Protein AF-A0A6B3HHI1-F1 (afdb_monomer)

Structure (mm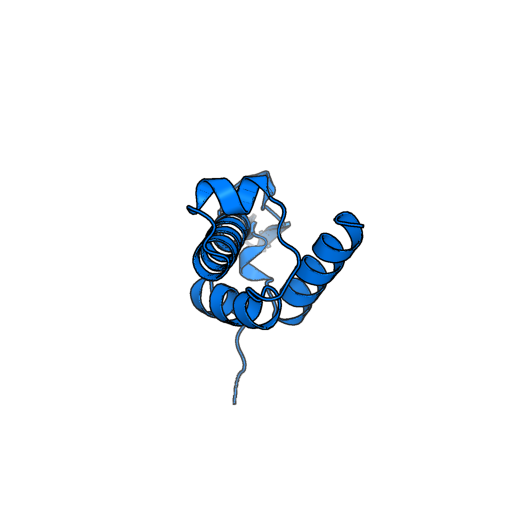CIF, N/CA/C/O backbone):
data_AF-A0A6B3HHI1-F1
#
_entry.id   AF-A0A6B3HHI1-F1
#
loop_
_atom_site.group_PDB
_atom_site.id
_atom_site.type_symbol
_atom_site.label_atom_id
_atom_site.label_alt_id
_atom_site.label_comp_id
_atom_site.label_asym_id
_atom_site.label_entity_id
_atom_site.label_seq_id
_atom_site.pdbx_PDB_ins_code
_atom_site.Cartn_x
_atom_site.Cartn_y
_atom_site.Cartn_z
_atom_site.occupancy
_atom_site.B_iso_or_equiv
_atom_site.auth_seq_id
_atom_site.auth_comp_id
_atom_site.auth_asym_id
_atom_site.auth_atom_id
_atom_site.pdbx_PDB_model_num
ATOM 1 N N . ILE A 1 1 ? -10.824 -20.971 10.924 1.00 85.12 1 ILE A N 1
ATOM 2 C CA . ILE A 1 1 ? -9.487 -20.337 10.807 1.00 85.12 1 ILE A CA 1
ATOM 3 C C . ILE A 1 1 ? -9.717 -18.830 10.780 1.00 85.12 1 ILE A C 1
ATOM 5 O O . ILE A 1 1 ? -10.580 -18.406 10.021 1.00 85.12 1 ILE A O 1
ATOM 9 N N . LYS A 1 2 ? -9.056 -18.051 11.648 1.00 91.38 2 LYS A N 1
ATOM 10 C CA . LYS A 1 2 ? -9.187 -16.583 11.680 1.00 91.38 2 LYS A CA 1
ATOM 11 C C . LYS A 1 2 ? -8.281 -15.982 10.601 1.00 91.38 2 LYS A C 1
ATOM 13 O O . LYS A 1 2 ? -7.132 -16.396 10.498 1.00 91.38 2 LYS A O 1
ATOM 18 N N . ILE A 1 3 ? -8.810 -15.063 9.795 1.00 92.00 3 ILE A N 1
ATOM 19 C CA . ILE A 1 3 ? -8.049 -14.333 8.773 1.00 92.00 3 ILE A CA 1
ATOM 20 C C . ILE A 1 3 ? -7.855 -12.909 9.283 1.00 92.00 3 ILE A C 1
ATOM 22 O O . ILE A 1 3 ? -8.827 -12.166 9.412 1.00 92.00 3 ILE A O 1
ATOM 26 N N . GLU A 1 4 ? -6.617 -12.564 9.623 1.00 94.12 4 GLU A N 1
ATOM 27 C CA . GLU A 1 4 ? -6.262 -11.227 10.101 1.00 94.12 4 GLU A CA 1
ATOM 28 C C . GLU A 1 4 ? -6.075 -10.249 8.933 1.00 94.12 4 GLU A C 1
ATOM 30 O O . GLU A 1 4 ? -5.933 -10.641 7.770 1.00 94.12 4 GLU A O 1
ATOM 35 N N . ARG A 1 5 ? -6.070 -8.953 9.253 1.00 95.88 5 ARG A N 1
ATOM 36 C CA . ARG A 1 5 ? -5.678 -7.902 8.306 1.00 95.88 5 ARG A CA 1
ATOM 37 C C . ARG A 1 5 ? -4.179 -8.002 7.988 1.00 95.88 5 ARG A C 1
ATOM 39 O O . ARG A 1 5 ? -3.421 -8.456 8.842 1.00 95.88 5 ARG A O 1
ATOM 46 N N . PRO A 1 6 ? -3.748 -7.589 6.783 1.00 96.62 6 PRO A N 1
ATOM 47 C CA . PRO A 1 6 ? -2.345 -7.669 6.401 1.00 96.62 6 PRO A CA 1
ATOM 48 C C . PRO A 1 6 ? -1.490 -6.680 7.200 1.00 96.62 6 PRO A C 1
ATOM 50 O O . PRO A 1 6 ? -1.833 -5.500 7.320 1.00 96.62 6 PRO A O 1
ATOM 53 N N . ASP A 1 7 ? -0.347 -7.153 7.684 1.00 95.94 7 ASP A N 1
ATOM 54 C CA . ASP A 1 7 ? 0.754 -6.296 8.117 1.00 95.94 7 ASP A CA 1
ATOM 55 C C . ASP A 1 7 ? 1.528 -5.742 6.903 1.00 95.94 7 ASP A C 1
ATOM 57 O O . ASP A 1 7 ? 1.137 -5.945 5.750 1.00 95.94 7 ASP A O 1
ATOM 61 N N . ALA A 1 8 ? 2.610 -5.000 7.150 1.00 96.31 8 ALA A N 1
ATOM 62 C CA . ALA A 1 8 ? 3.392 -4.378 6.085 1.00 96.31 8 ALA A CA 1
ATOM 63 C C . ALA A 1 8 ? 4.003 -5.407 5.115 1.00 96.31 8 ALA A C 1
ATOM 65 O O . ALA A 1 8 ? 3.982 -5.184 3.906 1.00 96.31 8 ALA A O 1
ATOM 66 N N . GLU A 1 9 ? 4.502 -6.541 5.611 1.00 97.12 9 GLU A N 1
ATOM 67 C CA . GLU A 1 9 ? 5.093 -7.582 4.761 1.00 97.12 9 GLU A CA 1
ATOM 68 C C . GLU A 1 9 ? 4.017 -8.294 3.934 1.00 97.12 9 GLU A C 1
ATOM 70 O O . GLU A 1 9 ? 4.139 -8.403 2.713 1.00 97.12 9 GLU A O 1
ATOM 75 N N . ALA A 1 10 ? 2.891 -8.658 4.553 1.00 97.50 10 ALA A N 1
ATOM 76 C CA . ALA A 1 10 ? 1.743 -9.206 3.842 1.00 97.50 10 ALA A CA 1
ATOM 77 C C . ALA A 1 10 ? 1.190 -8.216 2.802 1.00 97.50 10 ALA A C 1
ATOM 79 O O . ALA A 1 10 ? 0.762 -8.621 1.721 1.00 97.50 10 ALA A O 1
ATOM 80 N N . ALA A 1 11 ? 1.213 -6.910 3.082 1.00 97.94 11 ALA A N 1
ATOM 81 C CA . ALA A 1 11 ? 0.814 -5.898 2.113 1.00 97.94 11 ALA A CA 1
ATOM 82 C C . ALA A 1 11 ? 1.752 -5.859 0.899 1.00 97.94 11 ALA A C 1
ATOM 84 O O . ALA A 1 11 ? 1.245 -5.783 -0.221 1.00 97.94 11 ALA A O 1
ATOM 85 N N . LYS A 1 12 ? 3.079 -5.966 1.082 1.00 98.12 12 LYS A N 1
ATOM 86 C CA . LYS A 1 12 ? 4.035 -6.084 -0.040 1.00 98.12 12 LYS A CA 1
ATOM 87 C C . LYS A 1 12 ? 3.708 -7.292 -0.910 1.00 98.12 12 LYS A C 1
ATOM 89 O O . LYS A 1 12 ? 3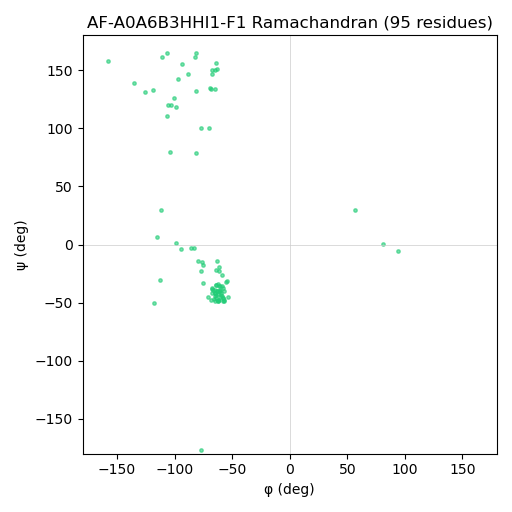.614 -7.157 -2.131 1.00 98.12 12 LYS A O 1
ATOM 94 N N . ASP A 1 13 ? 3.453 -8.438 -0.283 1.00 98.00 13 ASP A N 1
ATOM 95 C CA . ASP A 1 13 ? 3.087 -9.671 -0.983 1.00 98.00 13 ASP A CA 1
ATOM 96 C C . ASP A 1 13 ? 1.791 -9.525 -1.785 1.00 98.00 13 ASP A C 1
ATOM 98 O O . ASP A 1 13 ? 1.702 -10.019 -2.914 1.00 98.00 13 ASP A O 1
ATOM 102 N N . ILE A 1 14 ? 0.793 -8.828 -1.232 1.00 98.12 14 ILE A N 1
ATOM 103 C CA . ILE A 1 14 ? -0.470 -8.538 -1.919 1.00 98.12 14 ILE A CA 1
ATOM 104 C C . ILE A 1 14 ? -0.235 -7.565 -3.081 1.00 98.12 14 ILE A C 1
ATOM 106 O O . ILE A 1 14 ? -0.685 -7.837 -4.195 1.00 98.12 14 ILE A O 1
ATOM 110 N N . PHE A 1 15 ? 0.491 -6.463 -2.870 1.00 98.50 15 PHE A N 1
ATOM 111 C CA . PHE A 1 15 ? 0.829 -5.508 -3.929 1.00 98.50 15 PHE A CA 1
ATOM 112 C C . PHE A 1 15 ? 1.569 -6.183 -5.088 1.00 98.50 15 PHE A C 1
ATOM 114 O O . PHE A 1 15 ? 1.237 -5.925 -6.245 1.00 98.50 15 PHE A O 1
ATOM 121 N N . ALA A 1 16 ? 2.492 -7.106 -4.804 1.00 98.12 16 ALA A N 1
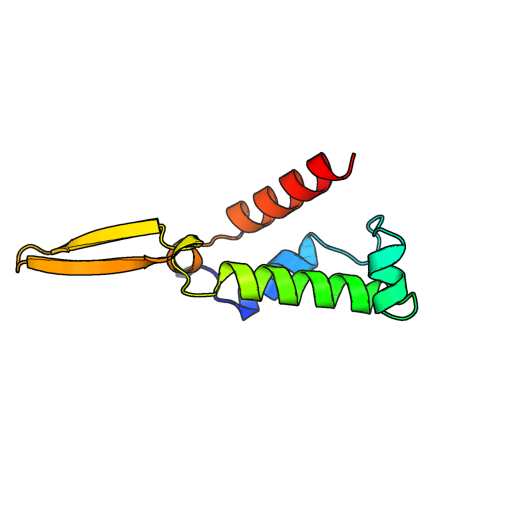ATOM 122 C CA . ALA A 1 16 ? 3.235 -7.856 -5.818 1.00 98.12 16 ALA A CA 1
ATOM 123 C C . ALA A 1 16 ? 2.340 -8.715 -6.732 1.00 98.12 16 ALA A C 1
ATOM 125 O O . ALA A 1 16 ? 2.753 -9.072 -7.836 1.00 98.12 16 ALA A O 1
ATOM 126 N N . LYS A 1 17 ? 1.102 -9.035 -6.321 1.00 98.06 17 LYS A N 1
ATOM 127 C CA . LYS A 1 17 ? 0.124 -9.719 -7.188 1.00 98.06 17 LYS A CA 1
ATOM 128 C C . LYS A 1 17 ? -0.529 -8.783 -8.206 1.00 98.06 17 LYS A C 1
ATOM 130 O O . LYS A 1 17 ? -1.010 -9.259 -9.231 1.00 98.06 17 LYS A O 1
ATOM 135 N N . TYR A 1 18 ? -0.542 -7.476 -7.945 1.00 98.00 18 TYR A N 1
ATOM 136 C CA . TYR A 1 18 ? -1.255 -6.483 -8.755 1.00 98.00 18 TYR A CA 1
ATOM 137 C C . TYR A 1 18 ? -0.336 -5.505 -9.503 1.00 98.00 18 TYR A C 1
ATOM 139 O O . TYR A 1 18 ? -0.720 -5.035 -10.582 1.00 98.00 18 TYR A O 1
ATOM 147 N N . LEU A 1 19 ? 0.846 -5.202 -8.948 1.00 97.12 19 LEU A N 1
ATOM 148 C CA . LEU A 1 19 ? 1.892 -4.360 -9.531 1.00 97.12 19 LEU A CA 1
ATOM 149 C C . LEU A 1 19 ? 3.034 -5.237 -10.067 1.00 97.12 19 LEU A C 1
ATOM 151 O O . LEU A 1 19 ? 4.059 -5.434 -9.418 1.00 97.12 19 LEU A O 1
ATOM 155 N N . THR A 1 20 ? 2.834 -5.813 -11.251 1.00 97.50 20 THR A N 1
ATOM 156 C CA . THR A 1 20 ? 3.786 -6.759 -11.845 1.00 97.50 20 THR A CA 1
ATOM 157 C C . THR A 1 20 ? 4.784 -6.064 -12.783 1.00 97.50 20 THR A C 1
ATOM 159 O O . THR A 1 20 ? 4.449 -5.047 -13.397 1.00 97.50 20 THR A O 1
ATOM 162 N N . PRO A 1 21 ? 5.985 -6.636 -13.013 1.00 96.88 21 PRO A N 1
ATOM 163 C CA . PRO A 1 21 ? 6.982 -6.062 -13.931 1.00 96.88 21 PRO A CA 1
ATOM 164 C C . PRO A 1 21 ? 6.534 -5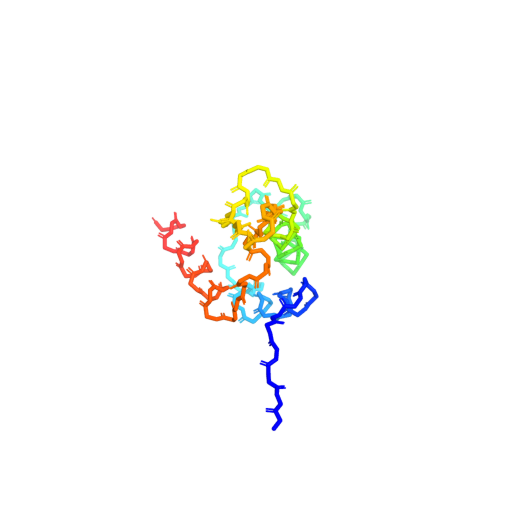.980 -15.402 1.00 96.88 21 PRO A C 1
ATOM 166 O O . PRO A 1 21 ? 7.185 -5.324 -16.217 1.00 96.88 21 PRO A O 1
ATOM 169 N N . SER A 1 22 ? 5.446 -6.667 -15.767 1.00 96.50 22 SER A N 1
ATOM 170 C CA . SER A 1 22 ? 4.855 -6.625 -17.108 1.00 96.50 22 SER A CA 1
ATOM 171 C C . SER A 1 22 ? 3.995 -5.383 -17.349 1.00 96.50 22 SER A C 1
ATOM 173 O O . SER A 1 22 ? 3.662 -5.105 -18.499 1.00 96.50 22 SER A O 1
ATOM 175 N N . LEU A 1 23 ? 3.624 -4.638 -16.301 1.00 96.62 23 LEU A N 1
ATOM 176 C CA . LEU A 1 23 ? 2.882 -3.388 -16.454 1.00 96.62 23 LEU A CA 1
ATOM 177 C C . LEU A 1 23 ? 3.713 -2.340 -17.217 1.00 96.62 23 LEU A C 1
ATOM 179 O O . LEU A 1 23 ? 4.949 -2.373 -17.177 1.00 96.62 23 LEU A O 1
ATOM 183 N N . PRO A 1 24 ? 3.067 -1.414 -17.943 1.00 96.88 24 PRO A N 1
ATOM 184 C CA . PRO A 1 24 ? 3.758 -0.270 -18.518 1.00 96.88 24 PRO A CA 1
ATOM 185 C C . PRO A 1 24 ? 4.169 0.680 -17.386 1.00 96.88 24 PRO A C 1
ATOM 187 O O . PRO A 1 24 ? 3.344 1.416 -16.857 1.00 96.88 24 PRO A O 1
ATOM 190 N N . LEU A 1 25 ? 5.440 0.617 -16.988 1.00 96.50 25 LEU A N 1
ATOM 191 C CA . LEU A 1 25 ? 6.042 1.567 -16.052 1.00 96.50 25 LEU A CA 1
ATOM 192 C C . LEU A 1 25 ? 6.603 2.757 -16.833 1.00 96.50 25 LEU A C 1
ATOM 194 O O . LEU A 1 25 ? 7.061 2.587 -17.968 1.00 96.50 25 LEU A O 1
ATOM 198 N N . HIS A 1 26 ? 6.557 3.944 -16.231 1.00 97.25 26 HIS A N 1
ATOM 199 C CA . HIS A 1 26 ? 7.077 5.159 -16.847 1.00 97.25 26 HIS A CA 1
ATOM 200 C C . HIS A 1 26 ? 8.602 5.066 -17.043 1.00 97.25 26 HIS A C 1
ATOM 202 O O . HIS A 1 26 ? 9.299 4.361 -16.310 1.00 97.25 26 HIS A O 1
ATOM 208 N N . ALA A 1 27 ? 9.123 5.743 -18.069 1.00 96.69 27 ALA A N 1
ATOM 209 C CA . ALA A 1 27 ? 10.537 5.648 -18.436 1.00 96.69 27 ALA A CA 1
ATOM 210 C C . ALA A 1 27 ? 11.465 6.196 -17.340 1.00 96.69 27 ALA A C 1
ATOM 212 O O . ALA A 1 27 ? 12.536 5.632 -17.124 1.00 96.69 27 ALA A O 1
ATOM 213 N N . ASP A 1 28 ? 11.028 7.240 -16.635 1.00 97.19 28 ASP A N 1
ATOM 214 C CA . ASP A 1 28 ? 11.797 7.873 -15.561 1.00 97.19 28 ASP A CA 1
ATOM 215 C C . ASP A 1 28 ? 12.004 6.913 -14.380 1.00 97.19 28 ASP A C 1
ATOM 217 O O . ASP A 1 28 ? 13.145 6.669 -13.992 1.00 97.19 28 ASP A O 1
ATOM 221 N N . ASP A 1 29 ? 10.944 6.249 -13.902 1.00 95.44 29 ASP A N 1
ATOM 222 C CA . ASP A 1 29 ? 11.061 5.236 -12.844 1.00 95.44 29 ASP A CA 1
ATOM 223 C C . ASP A 1 29 ? 11.949 4.055 -13.272 1.00 95.44 29 ASP A C 1
ATOM 225 O O . ASP A 1 29 ? 12.702 3.491 -12.480 1.00 95.44 29 ASP A O 1
ATOM 229 N N . LEU A 1 30 ? 11.899 3.655 -14.549 1.00 97.19 30 LEU A N 1
ATOM 230 C CA . LEU A 1 30 ? 12.800 2.619 -15.058 1.00 97.19 30 LEU A CA 1
ATOM 231 C C . LEU A 1 30 ? 14.257 3.091 -15.063 1.00 97.19 30 LEU A C 1
ATOM 233 O O . LEU A 1 30 ? 15.145 2.295 -14.750 1.00 97.19 30 LEU A O 1
ATOM 237 N N . ALA A 1 31 ? 14.514 4.350 -15.416 1.00 97.12 31 ALA A N 1
ATOM 238 C CA . ALA A 1 31 ? 15.856 4.916 -15.470 1.00 97.12 31 ALA A CA 1
ATOM 239 C C . ALA A 1 31 ? 16.523 4.941 -14.085 1.00 97.12 31 ALA A C 1
ATOM 241 O O . ALA A 1 31 ? 17.692 4.561 -13.978 1.00 97.12 31 ALA A O 1
ATOM 242 N N . GLU A 1 32 ? 15.773 5.269 -13.028 1.00 96.56 32 GLU A N 1
ATOM 243 C CA . GLU A 1 32 ? 16.247 5.223 -11.632 1.00 96.56 32 GLU A CA 1
ATOM 244 C C . GLU A 1 32 ? 16.727 3.827 -11.208 1.00 96.56 32 GLU A C 1
ATOM 246 O O . GLU A 1 32 ? 17.614 3.680 -10.367 1.00 96.56 32 GLU A O 1
ATOM 251 N N . HIS A 1 33 ? 16.195 2.786 -11.849 1.00 96.31 33 HIS A N 1
ATOM 252 C CA . HIS A 1 33 ? 16.527 1.391 -11.577 1.00 96.31 33 HIS A CA 1
ATOM 253 C C . HIS A 1 33 ? 17.294 0.721 -12.719 1.00 96.31 33 HIS A C 1
ATOM 255 O O . HIS A 1 33 ? 17.210 -0.497 -12.907 1.00 96.31 33 HIS A O 1
ATOM 261 N N . THR A 1 34 ? 18.080 1.486 -13.486 1.00 95.94 34 THR A N 1
ATOM 262 C CA . THR A 1 34 ? 18.953 0.981 -14.569 1.00 95.94 34 THR A CA 1
ATOM 263 C C . THR A 1 34 ? 18.210 0.172 -15.646 1.00 95.94 34 THR A C 1
ATOM 265 O O . THR A 1 34 ? 18.754 -0.748 -16.250 1.00 95.94 34 THR A O 1
ATOM 268 N N . GLY A 1 35 ? 16.933 0.486 -15.874 1.00 94.62 35 GLY A N 1
ATOM 269 C CA . GLY A 1 35 ? 16.046 -0.206 -16.813 1.00 94.62 35 GLY A CA 1
ATOM 270 C C . GLY A 1 35 ? 15.435 -1.509 -16.282 1.00 94.62 35 GLY A C 1
ATOM 271 O O . GLY A 1 35 ? 14.672 -2.168 -16.993 1.00 94.62 35 GLY A O 1
ATOM 272 N N . SER A 1 36 ? 15.734 -1.903 -15.041 1.00 97.56 36 SER A N 1
ATOM 273 C CA . SER A 1 36 ? 1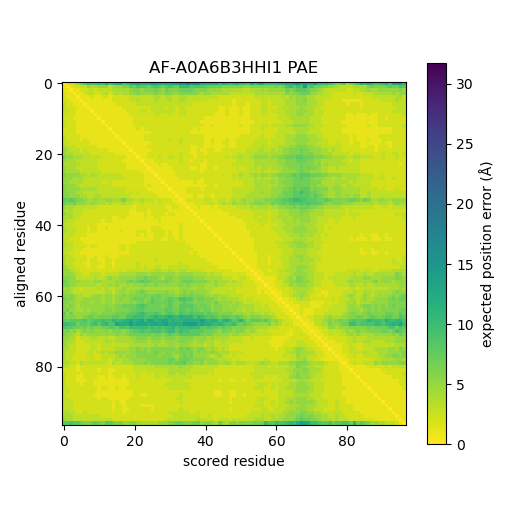5.229 -3.144 -14.454 1.00 97.56 36 SER A CA 1
ATOM 274 C C . SER A 1 36 ? 13.773 -2.998 -14.011 1.00 97.56 36 SER A C 1
ATOM 276 O O . SER A 1 36 ? 13.473 -2.504 -12.925 1.00 97.56 36 SER A O 1
ATOM 278 N N . ARG A 1 37 ? 12.849 -3.500 -14.838 1.00 97.25 37 ARG A N 1
ATOM 279 C CA . ARG A 1 37 ? 11.409 -3.562 -14.523 1.00 97.25 37 ARG A CA 1
ATOM 280 C C . ARG A 1 37 ? 11.102 -4.260 -13.188 1.00 97.25 37 ARG A C 1
ATOM 282 O O . ARG A 1 37 ? 10.289 -3.723 -12.440 1.00 97.25 37 ARG A O 1
ATOM 289 N N . PRO A 1 38 ? 11.711 -5.419 -12.848 1.00 97.81 38 PRO A N 1
ATOM 290 C CA . PRO A 1 38 ? 11.480 -6.043 -11.547 1.00 97.81 38 PRO A CA 1
ATOM 291 C C . PRO A 1 38 ? 11.956 -5.183 -10.375 1.00 97.81 38 PRO A C 1
ATOM 293 O O . PRO A 1 38 ? 11.251 -5.098 -9.374 1.00 97.81 38 PRO A O 1
ATOM 296 N N . ALA A 1 39 ? 13.112 -4.523 -10.505 1.00 97.75 39 ALA A N 1
ATOM 297 C CA . ALA A 1 39 ? 13.625 -3.651 -9.452 1.00 97.75 39 ALA A CA 1
ATOM 298 C C . ALA A 1 39 ? 12.738 -2.412 -9.267 1.00 97.75 39 ALA A C 1
ATOM 300 O O . ALA A 1 39 ? 12.412 -2.079 -8.133 1.00 97.75 39 ALA A O 1
ATOM 301 N N . ALA A 1 40 ? 12.276 -1.805 -10.364 1.00 98.06 40 ALA A N 1
ATOM 302 C CA . ALA A 1 40 ? 11.357 -0.672 -10.323 1.00 98.06 40 ALA A CA 1
ATOM 303 C C . ALA A 1 40 ? 10.016 -1.031 -9.675 1.00 98.06 40 ALA A C 1
ATOM 305 O O . ALA A 1 40 ? 9.578 -0.357 -8.748 1.00 98.06 40 ALA A O 1
ATOM 306 N N . ALA A 1 41 ? 9.396 -2.143 -10.083 1.00 97.88 41 ALA A N 1
ATOM 307 C CA . ALA A 1 41 ? 8.159 -2.606 -9.457 1.00 97.88 41 ALA A CA 1
ATOM 308 C C . ALA A 1 41 ? 8.354 -2.880 -7.955 1.00 97.88 41 ALA A C 1
ATOM 310 O O . ALA A 1 41 ? 7.536 -2.461 -7.142 1.00 97.88 41 ALA A O 1
ATOM 311 N N . HIS A 1 42 ? 9.454 -3.532 -7.567 1.00 97.75 42 HIS A N 1
ATOM 312 C CA . HIS A 1 42 ? 9.761 -3.786 -6.159 1.00 97.75 42 HIS A CA 1
ATOM 313 C C . HIS A 1 42 ? 9.959 -2.488 -5.357 1.00 97.75 42 HIS A C 1
ATOM 315 O O . HIS A 1 42 ? 9.428 -2.363 -4.255 1.00 97.75 42 HIS A O 1
ATOM 321 N N . ALA A 1 43 ? 10.673 -1.506 -5.910 1.00 97.94 43 ALA A N 1
ATOM 322 C CA . ALA A 1 43 ? 10.884 -0.210 -5.269 1.00 97.94 43 ALA A CA 1
ATOM 323 C C . ALA A 1 43 ? 9.574 0.577 -5.102 1.00 97.94 43 ALA A C 1
ATOM 325 O O . ALA A 1 43 ? 9.315 1.106 -4.021 1.00 97.94 43 ALA A O 1
ATOM 326 N N . MET A 1 44 ? 8.702 0.576 -6.117 1.00 97.94 44 MET A N 1
ATOM 327 C CA . MET A 1 44 ? 7.362 1.169 -6.026 1.00 97.94 44 MET A CA 1
ATOM 328 C C . MET A 1 44 ? 6.527 0.520 -4.915 1.00 97.94 44 MET A C 1
ATOM 330 O O . MET A 1 44 ? 5.891 1.227 -4.134 1.00 97.94 44 MET A O 1
ATOM 334 N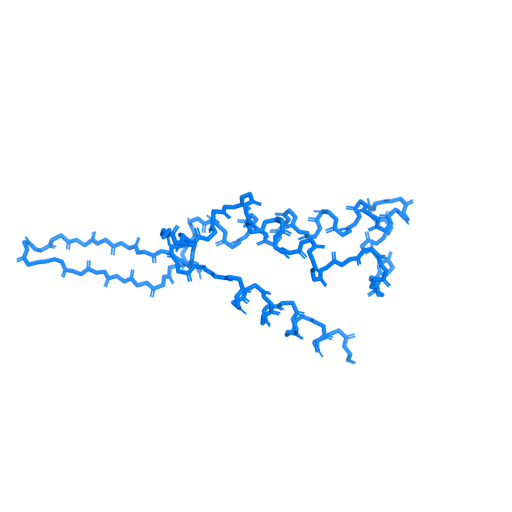 N . ILE A 1 45 ? 6.550 -0.818 -4.810 1.00 98.31 45 ILE A N 1
ATOM 335 C CA . ILE A 1 45 ? 5.850 -1.562 -3.748 1.00 98.31 45 ILE A CA 1
ATOM 336 C C . ILE A 1 45 ? 6.394 -1.177 -2.373 1.00 98.31 45 ILE A C 1
ATOM 338 O O . ILE A 1 45 ? 5.620 -0.887 -1.462 1.00 98.31 45 ILE A O 1
ATOM 342 N N . GLN A 1 46 ? 7.718 -1.155 -2.222 1.00 97.94 46 GLN A N 1
ATOM 343 C CA . GLN A 1 46 ? 8.360 -0.765 -0.972 1.00 97.94 46 GLN A CA 1
ATOM 344 C C . GLN A 1 46 ? 7.934 0.650 -0.560 1.00 97.94 46 GLN A C 1
ATOM 346 O O . GLN A 1 46 ? 7.492 0.845 0.570 1.00 97.94 46 GLN A O 1
ATOM 351 N N . SER A 1 47 ? 7.996 1.608 -1.489 1.00 97.56 47 SER A N 1
ATOM 352 C CA . SER A 1 47 ? 7.651 3.009 -1.238 1.00 97.56 47 SER A CA 1
ATOM 353 C C . SER A 1 47 ? 6.183 3.192 -0.838 1.00 97.56 47 SER A C 1
ATOM 355 O O . SER A 1 47 ? 5.890 3.845 0.167 1.00 97.56 47 SER A O 1
ATOM 357 N N . VAL A 1 48 ? 5.240 2.578 -1.565 1.00 97.06 48 VAL A N 1
ATOM 358 C CA . VAL A 1 48 ? 3.809 2.721 -1.245 1.00 97.06 48 VAL A CA 1
ATOM 359 C C . VAL A 1 48 ? 3.454 2.056 0.084 1.00 97.06 48 VAL A C 1
ATOM 361 O O . VAL A 1 48 ? 2.668 2.612 0.851 1.00 97.06 48 VAL A O 1
ATOM 364 N N . VAL A 1 49 ? 4.047 0.899 0.397 1.00 97.38 49 VAL A N 1
ATOM 365 C CA . VAL A 1 49 ? 3.824 0.224 1.682 1.00 97.38 49 VAL A CA 1
ATOM 366 C C . VAL A 1 49 ? 4.391 1.061 2.821 1.00 97.38 49 VAL A C 1
ATOM 368 O O . VAL A 1 49 ? 3.686 1.297 3.798 1.00 97.38 49 VAL A O 1
ATOM 371 N N . GLU A 1 50 ? 5.612 1.573 2.693 1.00 96.38 50 GLU A N 1
ATOM 372 C CA . GLU A 1 50 ? 6.202 2.455 3.701 1.00 96.38 50 GLU A CA 1
ATOM 373 C C . GLU A 1 50 ? 5.322 3.687 3.944 1.00 96.38 50 GLU A C 1
ATOM 375 O O . GLU A 1 50 ? 4.944 3.970 5.085 1.00 96.38 50 GLU A O 1
ATOM 380 N N . ARG A 1 51 ? 4.875 4.361 2.875 1.00 95.56 51 ARG A N 1
ATOM 381 C CA . ARG A 1 51 ? 3.977 5.519 2.984 1.00 95.56 51 ARG A CA 1
ATOM 382 C C . ARG A 1 51 ? 2.650 5.172 3.657 1.00 95.56 51 ARG A C 1
ATOM 384 O O . ARG A 1 51 ? 2.148 5.991 4.426 1.00 95.56 51 ARG A O 1
ATOM 391 N N . MET A 1 52 ? 2.081 4.001 3.374 1.00 94.56 52 MET A N 1
ATOM 392 C CA . MET A 1 52 ? 0.784 3.560 3.900 1.00 94.56 52 MET A CA 1
ATOM 393 C C . MET A 1 52 ? 0.854 3.126 5.371 1.00 94.56 52 MET A C 1
ATOM 395 O O . MET A 1 52 ? -0.105 3.334 6.112 1.00 94.56 52 MET A O 1
ATOM 399 N N . TYR A 1 53 ? 1.982 2.555 5.803 1.00 94.06 53 TYR A N 1
ATOM 400 C CA . TYR A 1 53 ? 2.183 2.070 7.174 1.00 94.06 53 TYR A CA 1
ATOM 401 C C . TYR A 1 53 ? 2.865 3.081 8.110 1.00 94.06 53 TYR A C 1
ATOM 403 O O . TYR A 1 53 ? 2.987 2.818 9.306 1.00 94.06 53 TYR A O 1
ATOM 411 N N . THR A 1 54 ? 3.269 4.246 7.599 1.00 94.94 54 THR A N 1
ATOM 412 C CA . THR A 1 54 ? 3.835 5.334 8.407 1.00 94.94 54 THR A CA 1
ATOM 413 C C . THR A 1 54 ? 2.776 5.963 9.321 1.00 94.94 54 THR A C 1
ATOM 415 O O . THR A 1 54 ? 1.681 6.312 8.876 1.00 94.94 54 THR A O 1
ATOM 418 N N . GLU A 1 55 ? 3.115 6.178 10.591 1.00 92.56 55 GLU A N 1
ATOM 419 C CA . GLU A 1 55 ? 2.307 6.955 11.540 1.00 92.56 55 GLU A CA 1
ATOM 420 C C . GLU A 1 55 ? 2.559 8.458 11.346 1.00 92.56 55 GLU A C 1
ATOM 422 O O . GLU A 1 55 ? 3.332 9.084 12.067 1.00 92.56 55 GLU A O 1
ATOM 427 N N . SER A 1 56 ? 1.936 9.040 10.323 1.00 93.19 56 SER A N 1
ATOM 428 C CA . SER A 1 56 ? 1.969 10.483 10.060 1.00 93.19 56 SER A CA 1
ATOM 429 C C . SER A 1 56 ? 0.603 11.121 10.293 1.00 93.19 56 SER A C 1
ATOM 431 O O . SER A 1 56 ? -0.422 10.438 10.280 1.00 93.19 56 SER A O 1
ATOM 433 N N . GLU A 1 57 ? 0.562 12.444 10.474 1.00 91.06 57 GLU A N 1
ATOM 434 C CA . GLU A 1 57 ? -0.710 13.166 10.629 1.00 91.06 57 GLU A CA 1
ATOM 435 C C . GLU A 1 57 ? -1.647 12.963 9.433 1.00 91.06 57 GLU A C 1
ATOM 437 O O . GLU A 1 57 ? -2.844 12.769 9.620 1.00 91.06 57 GLU A O 1
ATOM 442 N N . GLU A 1 58 ? -1.090 12.903 8.220 1.00 92.19 58 GLU A N 1
ATOM 443 C CA . GLU A 1 58 ? -1.828 12.623 6.981 1.00 92.19 58 GLU A CA 1
ATOM 444 C C . GLU A 1 58 ? -2.450 11.218 6.952 1.00 92.19 58 GLU A C 1
ATOM 446 O O . GLU A 1 58 ? -3.402 10.980 6.213 1.00 92.19 58 GLU A O 1
ATOM 451 N N . ASN A 1 59 ? -1.920 10.286 7.748 1.00 93.06 59 ASN A N 1
ATOM 452 C CA . ASN A 1 59 ? -2.391 8.905 7.826 1.00 93.06 59 ASN A CA 1
ATOM 453 C C . ASN A 1 59 ? -3.317 8.640 9.023 1.00 93.06 59 ASN A C 1
ATOM 455 O O . ASN A 1 59 ? -3.746 7.495 9.206 1.00 93.06 59 ASN A O 1
ATOM 459 N N . ARG A 1 60 ? -3.622 9.652 9.846 1.00 94.31 60 ARG A N 1
ATOM 460 C CA . ARG A 1 60 ? -4.604 9.518 10.931 1.00 94.31 60 ARG A CA 1
ATOM 461 C C . ARG A 1 60 ? -5.981 9.267 10.334 1.00 94.31 60 ARG A C 1
ATOM 463 O O . ARG A 1 60 ? -6.390 9.956 9.403 1.00 94.31 60 ARG A O 1
ATOM 470 N N . PHE A 1 61 ? -6.696 8.289 10.877 1.00 93.19 61 PHE A N 1
ATOM 471 C CA . PHE A 1 61 ? -7.997 7.898 10.345 1.00 93.19 61 PHE A CA 1
ATOM 472 C C . PHE A 1 61 ? -9.122 8.099 11.354 1.00 93.19 61 PHE A C 1
ATOM 474 O O . PHE A 1 61 ? -10.126 8.731 11.031 1.00 93.19 61 PHE A O 1
ATOM 481 N N . LEU A 1 62 ? -8.955 7.597 12.579 1.00 94.75 62 LEU A N 1
ATOM 482 C CA . LEU A 1 62 ? -9.973 7.684 13.624 1.00 94.75 62 LEU A CA 1
ATOM 483 C C . LEU A 1 62 ? -9.340 8.094 14.951 1.00 94.75 62 LEU A C 1
ATOM 485 O O . LEU A 1 62 ? -8.283 7.590 15.313 1.00 94.75 62 LEU A O 1
ATOM 489 N N . GLU A 1 63 ? -10.015 8.969 15.690 1.00 95.19 63 GLU A N 1
ATOM 490 C CA . GLU A 1 63 ? -9.739 9.213 17.106 1.00 95.19 63 GLU A CA 1
ATOM 491 C C . GLU A 1 63 ? -10.856 8.556 17.920 1.00 95.19 63 GLU A C 1
ATOM 493 O O . GLU A 1 63 ? -12.035 8.877 17.756 1.00 95.19 63 GLU A O 1
ATOM 498 N N . VAL A 1 64 ? -10.491 7.614 18.781 1.00 95.69 64 VAL A N 1
ATOM 499 C CA . VAL A 1 64 ? -11.414 6.929 19.684 1.00 95.69 64 VAL A CA 1
ATOM 500 C C . VAL A 1 64 ? -11.284 7.565 21.057 1.00 95.69 64 VAL A C 1
ATOM 502 O O . VAL A 1 64 ? -10.186 7.654 21.594 1.00 95.69 64 VAL A O 1
ATOM 505 N N . THR A 1 65 ? -12.404 8.011 21.626 1.00 95.69 65 THR A N 1
ATOM 506 C CA . THR A 1 65 ? -12.469 8.445 23.028 1.00 95.69 65 THR A CA 1
ATOM 507 C C . THR A 1 65 ? -13.133 7.351 23.855 1.00 95.69 65 THR A C 1
ATOM 509 O O . THR A 1 65 ? -14.281 6.981 23.600 1.00 95.69 65 THR A O 1
ATOM 512 N N . TYR A 1 66 ? -12.413 6.828 24.838 1.00 95.00 66 TYR A N 1
ATOM 513 C CA . TYR A 1 66 ? -12.889 5.788 25.739 1.00 95.00 66 TYR A CA 1
ATOM 514 C C . TYR A 1 66 ? -13.729 6.371 26.881 1.00 95.00 66 TYR A C 1
ATOM 516 O O . TYR A 1 66 ? -13.666 7.559 27.194 1.00 95.00 66 TYR A O 1
ATOM 524 N N . ALA A 1 67 ? -14.523 5.523 27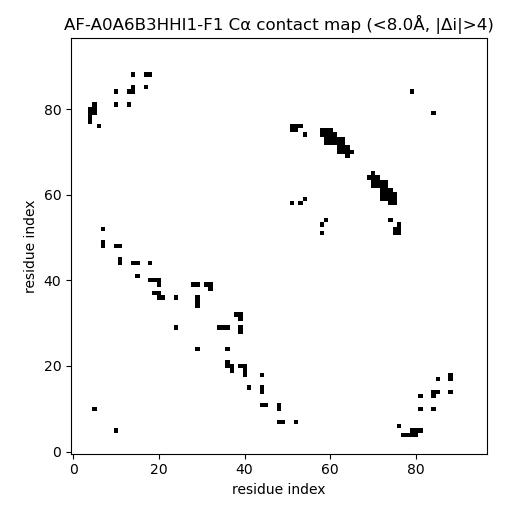.543 1.00 95.81 67 ALA A N 1
ATOM 525 C CA . ALA A 1 67 ? -15.415 5.947 28.628 1.00 95.81 67 ALA A CA 1
ATOM 526 C C . ALA A 1 67 ? -14.675 6.552 29.840 1.00 95.81 67 ALA A C 1
ATOM 528 O O . ALA A 1 67 ? -15.265 7.312 30.603 1.00 95.81 67 ALA A O 1
ATOM 529 N N . ASN A 1 68 ? -13.392 6.226 30.012 1.00 93.81 68 ASN A N 1
ATOM 530 C CA . ASN A 1 68 ? -12.515 6.795 31.038 1.00 93.81 68 ASN A CA 1
ATOM 531 C C . ASN A 1 68 ? -11.899 8.154 30.636 1.00 93.81 68 ASN A C 1
ATOM 533 O O . ASN A 1 68 ? -11.213 8.760 31.452 1.00 93.81 68 ASN A O 1
ATOM 537 N N . GLY A 1 69 ? -12.153 8.634 29.413 1.00 93.81 69 GLY A N 1
ATOM 538 C CA . GLY A 1 69 ? -11.625 9.887 28.873 1.00 93.81 69 GLY A CA 1
ATOM 539 C C . GLY A 1 69 ? -10.335 9.748 28.062 1.00 93.81 69 GLY A C 1
ATOM 540 O O . GLY A 1 69 ? -9.911 10.740 27.466 1.00 93.81 69 GLY A O 1
ATOM 541 N N . ASP A 1 70 ? -9.735 8.555 27.994 1.00 95.06 70 ASP A N 1
ATOM 542 C CA . ASP A 1 70 ? -8.528 8.326 27.197 1.00 95.06 70 ASP A CA 1
ATOM 543 C C . ASP A 1 70 ? -8.826 8.456 25.703 1.00 95.06 70 ASP A C 1
ATOM 545 O O . ASP A 1 70 ? -9.909 8.095 25.230 1.00 95.06 70 ASP A O 1
ATOM 549 N N . LYS A 1 71 ? -7.841 8.953 24.954 1.00 95.00 71 LYS A N 1
ATOM 550 C CA . LYS A 1 71 ? -7.919 9.113 23.505 1.00 95.00 71 LYS A CA 1
ATOM 551 C C . LYS A 1 71 ? -6.849 8.289 22.818 1.00 95.00 71 LYS A C 1
ATOM 553 O O . LYS A 1 71 ? -5.678 8.371 23.178 1.00 95.00 71 LYS A O 1
ATOM 558 N N . GLU A 1 72 ? -7.250 7.556 21.793 1.00 94.31 72 GLU A N 1
ATOM 559 C CA . GLU A 1 72 ? -6.348 6.790 20.942 1.00 94.31 72 GLU A CA 1
ATOM 560 C C . GLU A 1 72 ? -6.565 7.178 19.484 1.00 94.31 72 GLU A C 1
ATOM 562 O O . GLU A 1 72 ? -7.698 7.227 19.000 1.00 94.31 72 GLU A O 1
ATOM 567 N N . VAL A 1 73 ? -5.469 7.466 18.786 1.00 93.62 73 VAL A N 1
ATOM 568 C CA . VAL A 1 73 ? -5.487 7.767 17.357 1.00 93.62 73 VAL A CA 1
ATOM 569 C C . VAL A 1 73 ? -5.090 6.512 16.601 1.00 93.62 73 VAL A C 1
ATOM 571 O O . VAL A 1 73 ? -3.969 6.028 16.738 1.00 93.62 73 VAL A O 1
ATOM 574 N N . LEU A 1 74 ? -6.008 6.017 15.780 1.00 93.62 74 LEU A N 1
ATOM 575 C CA . LEU A 1 74 ? -5.779 4.903 14.876 1.00 93.62 74 LEU A CA 1
ATOM 576 C C . LEU A 1 74 ? -5.439 5.427 13.481 1.00 93.62 74 LEU A C 1
ATOM 578 O O . LEU A 1 74 ? -6.007 6.417 12.998 1.00 93.62 74 LEU A O 1
ATOM 582 N N . TYR A 1 75 ? -4.525 4.733 12.817 1.00 93.19 75 TYR A N 1
ATOM 583 C CA . TYR A 1 75 ? -3.997 5.103 11.511 1.00 93.19 75 TYR A CA 1
ATOM 584 C C . TYR A 1 75 ? -4.552 4.171 10.430 1.00 93.19 75 TYR A C 1
ATOM 586 O O . TYR A 1 75 ? -5.067 3.088 10.706 1.00 93.19 75 TYR A O 1
ATOM 594 N N . PHE A 1 76 ? -4.425 4.555 9.159 1.00 89.50 76 PHE A N 1
ATOM 595 C CA . PHE A 1 76 ? -4.886 3.718 8.040 1.00 89.50 76 PHE A CA 1
ATOM 596 C C . PHE A 1 76 ? -4.313 2.293 8.044 1.00 89.50 76 PHE A C 1
ATOM 598 O O . PHE A 1 76 ? -5.002 1.357 7.627 1.00 89.50 76 PHE A O 1
ATOM 605 N N . LYS A 1 77 ? -3.089 2.110 8.556 1.00 89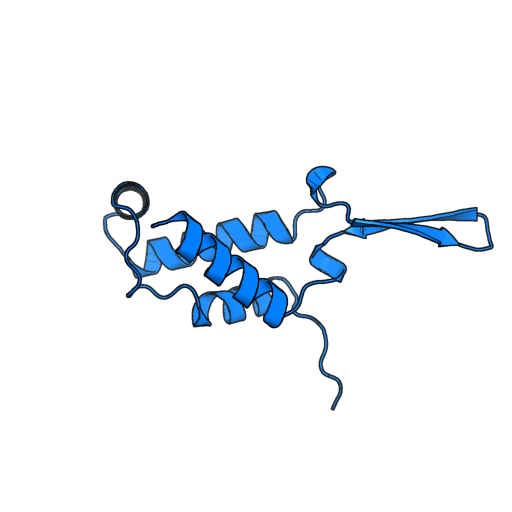.00 77 LYS A N 1
ATOM 606 C CA . LYS A 1 77 ? -2.451 0.793 8.686 1.00 89.00 77 LYS A CA 1
ATOM 607 C C . LYS A 1 77 ? -3.295 -0.212 9.477 1.00 89.00 77 LYS A C 1
ATOM 609 O O . LYS A 1 77 ? -3.298 -1.391 9.135 1.00 89.00 77 LYS A O 1
ATOM 614 N N . ASP A 1 78 ? -4.071 0.258 10.455 1.00 90.31 78 ASP A N 1
ATOM 615 C CA . ASP A 1 78 ? -4.887 -0.583 11.340 1.00 90.31 78 ASP A CA 1
ATOM 616 C C . ASP A 1 78 ? -6.160 -1.097 10.636 1.00 90.31 78 ASP A C 1
ATOM 618 O O . ASP A 1 78 ? -6.798 -2.061 11.064 1.00 90.31 78 ASP A O 1
ATOM 622 N N . PHE A 1 79 ? -6.515 -0.488 9.499 1.00 91.88 79 PHE A N 1
ATOM 623 C CA . PHE A 1 79 ? -7.727 -0.782 8.729 1.00 91.88 79 PHE A CA 1
ATOM 624 C C . PHE A 1 79 ? -7.447 -1.349 7.338 1.00 91.88 79 PHE A C 1
ATOM 626 O O . PHE A 1 79 ? -8.383 -1.559 6.556 1.00 91.88 79 PHE A O 1
ATOM 633 N N . ASN A 1 80 ? -6.185 -1.643 7.023 1.00 93.44 80 ASN A N 1
ATOM 634 C CA . ASN A 1 80 ? -5.818 -2.121 5.702 1.00 93.44 80 ASN A CA 1
ATOM 635 C C . ASN A 1 80 ? -6.460 -3.489 5.379 1.00 93.44 80 ASN A C 1
ATOM 637 O O . ASN A 1 80 ? -6.877 -4.255 6.258 1.00 93.44 80 ASN A O 1
ATOM 641 N N . SER A 1 81 ? -6.613 -3.783 4.088 1.00 95.94 81 SER A N 1
ATOM 642 C CA . SER A 1 81 ? -7.176 -5.037 3.584 1.00 95.94 81 SER A CA 1
ATOM 643 C C . SER A 1 81 ? -6.727 -5.309 2.150 1.00 95.94 81 SER A C 1
ATOM 645 O O . SER A 1 81 ? -6.412 -4.385 1.401 1.00 95.94 81 SER A O 1
ATOM 647 N N . GLY A 1 82 ? -6.780 -6.575 1.724 1.00 96.06 82 GLY A N 1
ATOM 648 C CA . GLY A 1 82 ? -6.448 -6.941 0.343 1.00 96.06 82 GLY A CA 1
ATOM 649 C C . GLY A 1 82 ? -7.326 -6.242 -0.705 1.00 96.06 82 GLY A C 1
ATOM 650 O O . GLY A 1 82 ? -6.821 -5.826 -1.744 1.00 96.06 82 GLY A O 1
ATOM 651 N N . ALA A 1 83 ? -8.614 -6.032 -0.407 1.00 96.94 83 ALA A N 1
ATOM 652 C CA . ALA A 1 83 ? -9.529 -5.299 -1.286 1.00 96.94 83 ALA A CA 1
ATOM 653 C C . ALA A 1 83 ? -9.166 -3.807 -1.396 1.00 96.94 83 ALA A C 1
ATOM 655 O O . ALA A 1 83 ? -9.266 -3.215 -2.469 1.00 96.94 83 ALA A O 1
ATOM 656 N N . MET A 1 84 ? -8.714 -3.193 -0.297 1.00 96.88 84 MET A N 1
ATOM 657 C CA . MET A 1 84 ? -8.229 -1.812 -0.312 1.00 96.88 84 MET A CA 1
ATOM 658 C C . MET A 1 84 ? -6.971 -1.681 -1.177 1.00 96.88 84 MET A C 1
ATOM 660 O O . MET A 1 84 ? -6.926 -0.801 -2.032 1.00 96.88 84 MET A O 1
ATOM 664 N N . ILE A 1 85 ? -5.999 -2.587 -1.016 1.00 97.56 85 ILE A N 1
ATOM 665 C CA . ILE A 1 85 ? -4.773 -2.615 -1.830 1.00 97.56 85 ILE A CA 1
ATOM 666 C C . ILE A 1 85 ? -5.106 -2.753 -3.321 1.00 97.56 85 ILE A C 1
ATOM 668 O O . ILE A 1 85 ? -4.590 -1.991 -4.137 1.00 97.56 85 ILE A O 1
ATOM 672 N N . GLN A 1 86 ? -6.013 -3.665 -3.683 1.00 97.75 86 GLN A N 1
ATOM 673 C CA . GLN A 1 86 ? -6.469 -3.809 -5.066 1.00 97.75 86 GLN A CA 1
ATOM 674 C C . GLN A 1 86 ? -7.059 -2.496 -5.608 1.00 97.7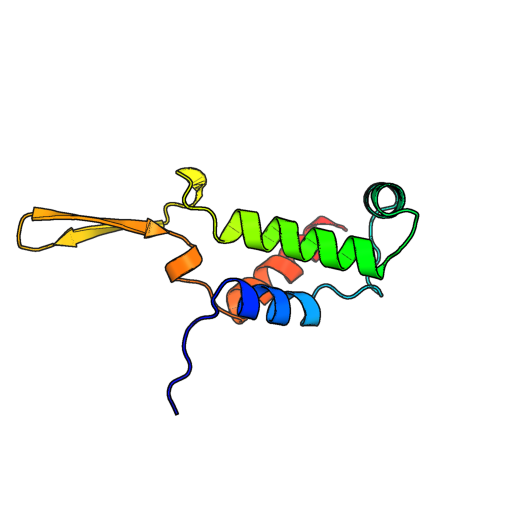5 86 GLN A C 1
ATOM 676 O O . GLN A 1 86 ? -6.648 -2.028 -6.668 1.00 97.75 86 GLN A O 1
ATOM 681 N N . ASN A 1 87 ? -7.956 -1.853 -4.853 1.00 97.62 87 ASN A N 1
ATOM 682 C CA . ASN A 1 87 ? -8.568 -0.584 -5.253 1.00 97.62 87 ASN A CA 1
ATOM 683 C C . ASN A 1 87 ? -7.551 0.560 -5.399 1.00 97.62 87 ASN A C 1
ATOM 685 O O . ASN A 1 87 ? -7.731 1.429 -6.255 1.00 97.62 87 ASN A O 1
ATOM 689 N N . ILE A 1 88 ? -6.497 0.584 -4.576 1.00 97.00 88 ILE A N 1
ATOM 690 C CA . ILE A 1 88 ? -5.392 1.544 -4.711 1.00 97.00 88 ILE A CA 1
ATOM 691 C C . ILE A 1 88 ? -4.686 1.329 -6.053 1.00 97.00 88 ILE A C 1
ATOM 693 O O . ILE A 1 88 ? -4.507 2.287 -6.806 1.00 97.00 88 ILE A O 1
ATOM 697 N N . VAL A 1 89 ? -4.346 0.081 -6.386 1.00 97.88 89 VAL A N 1
ATOM 698 C CA . VAL A 1 89 ? -3.679 -0.247 -7.654 1.00 97.88 89 VAL A CA 1
ATOM 699 C C . VAL A 1 89 ? -4.568 0.076 -8.857 1.00 97.88 89 VAL A C 1
ATOM 701 O O . VAL A 1 89 ? -4.090 0.665 -9.825 1.00 97.88 89 VAL A O 1
ATOM 704 N N . ASP A 1 90 ? -5.859 -0.249 -8.801 1.00 98.00 90 ASP A N 1
ATOM 705 C CA . ASP A 1 90 ? -6.799 0.038 -9.890 1.00 98.00 90 ASP A CA 1
ATOM 706 C C . ASP A 1 90 ? -6.982 1.546 -10.105 1.00 98.00 90 ASP A C 1
ATOM 708 O O . ASP A 1 90 ? -7.009 2.022 -11.244 1.00 98.00 90 ASP A O 1
ATOM 712 N N . ARG A 1 91 ? -7.035 2.330 -9.020 1.00 98.25 91 ARG A N 1
ATOM 713 C CA . ARG A 1 91 ? -7.075 3.796 -9.097 1.00 98.25 91 ARG A CA 1
ATOM 714 C C . ARG A 1 91 ? -5.790 4.364 -9.694 1.00 98.25 91 ARG A C 1
ATOM 716 O O . ARG A 1 91 ? -5.881 5.226 -10.562 1.00 98.25 91 ARG A O 1
ATOM 723 N N . ALA A 1 92 ? -4.625 3.870 -9.275 1.00 97.69 92 ALA A N 1
ATOM 724 C CA . ALA A 1 92 ? -3.339 4.302 -9.818 1.00 97.69 92 ALA A CA 1
ATOM 725 C C . ALA A 1 92 ? -3.241 4.011 -11.324 1.00 97.69 92 ALA A C 1
ATOM 727 O O . ALA A 1 92 ? -2.902 4.899 -12.101 1.00 97.69 92 ALA A O 1
ATOM 728 N N . LYS A 1 93 ? -3.645 2.809 -11.760 1.00 96.94 93 LYS A N 1
ATOM 729 C CA . LYS A 1 93 ? -3.712 2.445 -13.186 1.00 96.94 93 LYS A CA 1
ATOM 730 C C . LYS A 1 93 ? -4.646 3.360 -13.970 1.00 96.94 93 LYS A C 1
ATOM 732 O O . LYS A 1 93 ? -4.306 3.768 -15.072 1.00 96.94 93 LYS A O 1
ATOM 737 N N . LYS A 1 94 ? -5.804 3.707 -13.400 1.00 97.94 94 LYS A N 1
ATOM 738 C CA . LYS A 1 94 ? -6.745 4.643 -14.026 1.00 97.94 94 LYS A CA 1
ATOM 739 C C . LYS A 1 94 ? -6.164 6.053 -14.169 1.00 97.94 94 LYS A C 1
ATOM 741 O O . LYS A 1 94 ? -6.488 6.721 -15.136 1.00 97.94 94 LYS A O 1
ATOM 746 N N . MET A 1 95 ? -5.349 6.504 -13.215 1.00 97.62 95 MET A N 1
ATOM 747 C CA . MET A 1 95 ? -4.688 7.816 -13.262 1.00 97.62 95 MET A CA 1
ATOM 748 C C . MET A 1 95 ? -3.503 7.867 -14.236 1.00 97.62 95 MET A C 1
ATOM 750 O O . MET A 1 95 ? -3.062 8.956 -14.582 1.00 97.62 95 MET A O 1
ATOM 754 N N . ALA A 1 96 ? -2.978 6.711 -14.649 1.00 95.12 96 ALA A N 1
ATOM 755 C CA . ALA A 1 96 ? -1.857 6.600 -15.580 1.00 95.12 96 ALA A CA 1
ATOM 756 C C . ALA A 1 96 ? -2.274 6.629 -17.066 1.00 95.12 96 ALA A C 1
ATOM 758 O O . ALA A 1 96 ? -1.407 6.557 -17.937 1.00 95.12 96 ALA A O 1
ATOM 759 N N . ILE A 1 97 ? -3.581 6.687 -17.347 1.00 91.38 97 ILE A N 1
ATOM 760 C CA . ILE A 1 97 ? -4.181 6.801 -18.688 1.00 91.38 97 ILE A CA 1
ATOM 761 C C . ILE A 1 97 ? -4.696 8.227 -18.859 1.00 91.38 97 ILE A C 1
ATOM 763 O O . ILE A 1 97 ? -4.455 8.802 -19.942 1.00 91.38 97 ILE A O 1
#

Foldseek 3Di:
DDDDADALVSQLVLQCVQQDLPDDDDPVLCVVVVNDSVVSSSVVSNVVSCVQPDPDPVFFDDWDQDPVRDIDTDGSNNVHHSVVSNVVSVVVVVVVD

pLDDT: mean 95.75, std 2.44, range [85.12, 98.5]

Radius of gyration: 16.38 Å; Cα contacts (8 Å, |Δi|>4): 83; chains: 1; bounding box: 34×34×50 Å

Secondary structure (DSSP, 8-state):
---PPP-HHHHHHHHHHHS-TTS---HHHHHHTTT-HHHHHHHHHHHHHHHHHS--GGGEEEEEEPTTS-EEEEEGGGG--HHHHHHHHHHHHHHT-

Nearest PDB structures (foldseek):
  5kzf-assembly1_F  TM=9.946E-01  e=4.501E-11  Mycobacterium tuberculosis H37Ra
  5kzf-assembly2_I  TM=9.946E-01  e=4.788E-11  Mycobacterium tuberculosis H37Ra
  5kzf-assembly1_D  TM=9.937E-01  e=5.761E-11  Mycobacterium tuberculosis H37Ra
  5kzf-assembly1_E  TM=9.949E-01  e=4.788E-11  Mycobacterium tuberculosis H37Ra
  7ljf-assembly1_F  TM=9.784E-01  e=1.453E-10  Mycobacterium tuberculosis

Solvent-accessible surface area (backbone atoms only — not comparable to full-atom values): 5848 Å² total; per-residue (Å²): 134,89,82,77,68,50,52,69,68,53,42,44,60,53,43,54,76,74,55,48,56,85,55,91,70,60,69,67,60,25,55,79,39,80,61,34,44,62,56,30,37,50,49,53,42,52,51,53,44,52,65,51,62,44,96,42,83,92,34,57,70,46,77,47,73,46,97,89,69,52,76,49,77,42,40,50,49,82,69,43,41,74,69,55,54,51,51,51,53,54,51,52,57,62,72,74,109

Mean predicted aligned error: 3.2 Å

Sequence (97 aa):
IKIERPDAEAAKDIFAKYLTPSLPLHADDLAEHTGSRPAAAHAMIQSVVERMYTESEENRFLEVTYANGDKEVLYFKDFNSGAMIQNIVDRAKKMAI